Protein AF-A0A972QTR9-F1 (afdb_monomer)

Nearest PDB structures (foldseek):
  2ex2-assembly1_A  TM=8.090E-01  e=1.021E-04  Escherichia coli
  8hta-assembly1_A  TM=4.795E-01  e=4.040E+00  Homo sapiens
  2xlb-assembly1_G  TM=3.379E-01  e=1.724E+00  Bacillus pumilus
  3fvr-assembly2_I  TM=3.600E-01  e=2.981E+00  Bacillus pumilus
  3fyu-assembly2_H  TM=3.391E-01  e=2.981E+00  Bacillus pumilus

Secondary structure (DSSP, 8-state):
-HHHHHHH-SSP-HHHHHHHHHHHHHHTT---S-B-S-SSS--TT-B--HHHHHHHHHHHGGGGGGSEEETTEEEEEEEETTEEEEEEEEEEETTEEEEEEEEEES----HHHHHHH--

Mean predicted aligned error: 4.08 Å

Sequence (119 aa):
ISMGAKVYGPPGTLAKGARAVSGFAEKKLQLKDVEIVEGSGISRKNRISALHMLTILKKFEPYRHLLKKKGNMLYKTGGLRGIKTRAGYIEQNPKRLQYFVIFLYRSNQNINKLMRCIN

Structure (mmCIF, N/CA/C/O backbone):
data_AF-A0A972QTR9-F1
#
_entry.id   AF-A0A972QTR9-F1
#
loop_
_atom_site.group_PDB
_atom_site.id
_atom_site.type_symbol
_atom_site.label_atom_id
_atom_site.label_alt_id
_atom_site.label_comp_id
_atom_site.label_asym_id
_atom_site.label_entity_id
_atom_site.label_seq_id
_atom_site.pdbx_PDB_ins_code
_atom_site.Cartn_x
_atom_site.Cartn_y
_atom_site.Cartn_z
_atom_site.occupancy
_atom_site.B_iso_or_equiv
_atom_site.auth_seq_id
_atom_site.auth_comp_id
_atom_site.auth_asym_id
_atom_site.auth_atom_id
_atom_site.pdbx_PDB_model_num
ATOM 1 N N . ILE A 1 1 ? 9.741 -11.938 -7.072 1.00 84.81 1 ILE A N 1
ATOM 2 C CA . ILE A 1 1 ? 10.635 -12.876 -7.798 1.00 84.81 1 ILE A CA 1
ATOM 3 C C . ILE A 1 1 ? 9.915 -14.194 -8.082 1.00 84.81 1 ILE A C 1
ATOM 5 O O . ILE A 1 1 ? 9.670 -14.478 -9.248 1.00 84.81 1 ILE A O 1
ATOM 9 N N . SER A 1 2 ? 9.463 -14.930 -7.059 1.00 93.56 2 SER A N 1
ATOM 10 C CA . SER A 1 2 ? 8.789 -16.233 -7.222 1.00 93.56 2 SER A CA 1
ATOM 11 C C . SER A 1 2 ? 7.533 -16.181 -8.095 1.00 93.56 2 SER A C 1
ATOM 13 O O . SER A 1 2 ? 7.365 -17.008 -8.981 1.00 93.56 2 SER A O 1
ATOM 15 N N . MET A 1 3 ? 6.687 -15.157 -7.933 1.00 92.69 3 MET A N 1
ATOM 16 C CA . MET A 1 3 ? 5.512 -14.978 -8.797 1.00 92.69 3 MET A CA 1
ATOM 17 C C . MET A 1 3 ? 5.887 -14.778 -10.274 1.00 92.69 3 MET A C 1
ATOM 19 O O . MET A 1 3 ? 5.207 -15.288 -11.155 1.00 92.69 3 MET A O 1
ATOM 23 N N . GLY A 1 4 ? 6.998 -14.090 -10.548 1.00 94.31 4 GLY A N 1
ATOM 24 C CA . GLY A 1 4 ? 7.509 -13.929 -11.908 1.00 94.31 4 GLY A CA 1
ATOM 25 C C . GLY A 1 4 ? 7.975 -15.253 -12.514 1.00 94.31 4 GLY A C 1
ATOM 26 O O . GLY A 1 4 ? 7.679 -15.513 -13.673 1.00 94.31 4 GLY A O 1
ATOM 27 N N . ALA A 1 5 ? 8.640 -16.104 -11.725 1.00 96.25 5 ALA A N 1
ATOM 28 C CA . ALA A 1 5 ? 8.999 -17.458 -12.153 1.00 96.25 5 ALA A CA 1
ATOM 29 C C . ALA A 1 5 ? 7.761 -18.332 -12.395 1.00 96.25 5 ALA A C 1
ATOM 31 O O . ALA A 1 5 ? 7.707 -19.062 -13.375 1.00 96.25 5 ALA A O 1
ATOM 32 N N . LYS A 1 6 ? 6.745 -18.226 -11.529 1.00 96.38 6 LYS A N 1
ATOM 33 C CA . LYS A 1 6 ? 5.496 -18.989 -11.652 1.00 96.38 6 LYS A CA 1
ATOM 34 C C . LYS A 1 6 ? 4.707 -18.631 -12.915 1.00 96.38 6 LYS A C 1
ATOM 36 O O . LYS A 1 6 ? 4.120 -19.512 -13.523 1.00 96.38 6 LYS A O 1
ATOM 41 N N . VAL A 1 7 ? 4.671 -17.350 -13.289 1.00 95.81 7 VAL A N 1
ATOM 42 C CA . VAL A 1 7 ? 3.887 -16.869 -14.442 1.00 95.81 7 VAL A CA 1
ATOM 43 C C . VAL A 1 7 ? 4.667 -16.955 -15.761 1.00 95.81 7 VAL A C 1
ATOM 45 O O . VAL A 1 7 ? 4.066 -17.224 -16.793 1.00 95.81 7 VAL A O 1
ATOM 48 N N . TYR A 1 8 ? 5.988 -16.733 -15.746 1.00 96.44 8 TYR A N 1
ATOM 49 C CA . TYR A 1 8 ? 6.818 -16.601 -16.958 1.00 96.44 8 TYR A CA 1
ATOM 50 C C . TYR A 1 8 ? 8.012 -17.575 -17.013 1.00 96.44 8 TYR A C 1
ATOM 52 O O . TYR A 1 8 ? 8.972 -17.331 -17.746 1.00 96.44 8 TYR A O 1
ATOM 60 N N . GLY A 1 9 ? 8.002 -18.630 -16.199 1.00 96.94 9 GLY A N 1
ATOM 61 C CA . GLY A 1 9 ? 9.077 -19.620 -16.100 1.00 96.94 9 GLY A CA 1
ATOM 62 C C . GLY A 1 9 ? 10.337 -19.132 -15.358 1.00 96.94 9 GLY A C 1
ATOM 63 O O . GLY A 1 9 ? 10.567 -17.919 -15.222 1.00 96.94 9 GLY A O 1
ATOM 64 N N . PRO A 1 10 ? 11.178 -20.058 -14.860 1.00 96.00 10 PRO A N 1
ATOM 65 C CA . PRO A 1 10 ? 12.456 -19.731 -14.230 1.00 96.00 10 PRO A CA 1
ATOM 66 C C . PRO A 1 10 ? 13.491 -19.173 -15.239 1.00 96.00 10 PRO A C 1
ATOM 68 O O . PRO A 1 10 ? 13.329 -19.344 -16.444 1.00 96.00 10 PRO A O 1
ATOM 71 N N . PRO A 1 11 ? 14.543 -18.471 -14.771 1.00 94.31 11 PRO A N 1
ATOM 72 C CA . PRO A 1 11 ? 14.675 -17.932 -13.422 1.00 94.31 11 PRO A CA 1
ATOM 73 C C . PRO A 1 11 ? 13.668 -16.796 -13.184 1.00 94.31 11 PRO A C 1
ATOM 75 O O . PRO A 1 11 ? 13.242 -16.089 -14.107 1.00 94.31 11 PRO A O 1
ATOM 78 N N . GLY A 1 12 ? 13.267 -16.623 -11.924 1.00 95.25 12 GLY A N 1
ATOM 79 C CA . GLY A 1 12 ? 12.442 -15.492 -11.510 1.00 95.25 12 GLY A CA 1
ATOM 80 C C . GLY A 1 12 ? 13.266 -14.212 -11.472 1.00 95.25 12 GLY A C 1
ATOM 81 O O . GLY A 1 12 ? 14.355 -14.195 -10.912 1.00 95.25 12 GLY A O 1
ATOM 82 N N . THR A 1 13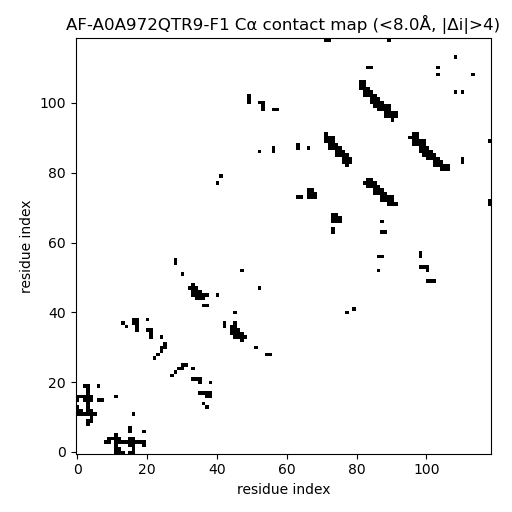 ? 12.732 -13.117 -12.009 1.00 95.06 13 THR A N 1
ATOM 83 C CA . THR A 1 13 ? 13.395 -11.804 -11.981 1.00 95.06 13 THR A CA 1
ATOM 84 C C . THR A 1 13 ? 12.476 -10.742 -11.387 1.00 95.06 13 THR A C 1
ATOM 86 O O . THR A 1 13 ? 11.258 -10.943 -11.278 1.00 95.06 13 THR A O 1
ATOM 89 N N . LEU A 1 14 ? 13.041 -9.597 -10.985 1.00 92.88 14 LEU A N 1
ATOM 90 C CA . LEU A 1 14 ? 12.243 -8.451 -10.541 1.00 92.88 14 LEU A CA 1
ATOM 91 C C . LEU A 1 14 ? 11.311 -7.972 -11.661 1.00 92.88 14 LEU A C 1
ATOM 93 O O . LEU A 1 14 ? 10.120 -7.811 -11.418 1.00 92.88 14 LEU A O 1
ATOM 97 N N . ALA A 1 15 ? 11.822 -7.868 -12.892 1.00 94.00 15 ALA A N 1
ATOM 98 C CA . ALA A 1 15 ? 11.046 -7.484 -14.071 1.00 94.00 15 ALA A CA 1
ATOM 99 C C . ALA A 1 15 ? 9.870 -8.440 -14.345 1.00 94.00 15 ALA A C 1
ATOM 101 O O . ALA A 1 15 ? 8.742 -7.987 -14.528 1.00 94.00 15 ALA A O 1
ATOM 102 N N . LYS A 1 16 ? 10.091 -9.766 -14.291 1.00 95.62 16 LYS A N 1
ATOM 103 C CA . LYS A 1 16 ? 9.007 -10.763 -14.407 1.00 95.62 16 LYS A CA 1
ATOM 104 C C . LYS A 1 16 ? 7.981 -10.608 -13.279 1.00 95.62 16 LYS A C 1
ATOM 106 O O . LYS A 1 16 ? 6.784 -10.738 -13.511 1.00 95.62 16 LYS A O 1
ATOM 111 N N . GLY A 1 17 ? 8.439 -10.312 -12.060 1.00 95.12 17 GLY A N 1
ATOM 112 C CA . GLY A 1 17 ? 7.571 -10.044 -10.913 1.00 95.12 17 GLY A CA 1
ATOM 113 C C . GLY A 1 17 ? 6.702 -8.801 -11.104 1.00 95.12 17 GLY A C 1
ATOM 114 O O . GLY A 1 17 ? 5.485 -8.896 -10.980 1.00 95.12 17 GLY A O 1
ATOM 115 N N . ALA A 1 18 ? 7.309 -7.665 -11.451 1.00 94.56 18 ALA A N 1
ATOM 116 C CA . ALA A 1 18 ? 6.615 -6.406 -11.717 1.00 94.56 18 ALA A CA 1
ATOM 117 C C . ALA A 1 18 ? 5.603 -6.549 -12.862 1.00 94.56 18 ALA A C 1
ATOM 119 O O . ALA A 1 18 ? 4.453 -6.130 -12.728 1.00 94.56 18 ALA A O 1
ATOM 120 N N . ARG A 1 19 ? 5.984 -7.241 -13.946 1.00 94.62 19 ARG A N 1
ATOM 121 C CA . ARG A 1 19 ? 5.089 -7.557 -15.067 1.00 94.62 19 ARG A CA 1
ATOM 122 C C . ARG A 1 19 ? 3.911 -8.431 -14.636 1.00 94.62 19 ARG A C 1
ATOM 124 O O . ARG A 1 19 ? 2.790 -8.192 -15.068 1.00 94.62 19 ARG A O 1
ATOM 131 N N . ALA A 1 20 ? 4.140 -9.433 -13.785 1.00 95.44 20 ALA A N 1
ATOM 132 C CA . ALA A 1 20 ? 3.068 -10.283 -13.267 1.00 95.44 20 ALA A CA 1
ATOM 133 C C . ALA A 1 20 ? 2.073 -9.486 -12.404 1.00 95.44 20 ALA A C 1
ATOM 135 O O . ALA A 1 20 ? 0.867 -9.627 -12.598 1.00 95.44 20 ALA A O 1
ATOM 136 N N . VAL A 1 21 ? 2.556 -8.619 -11.500 1.00 94.19 21 VAL A N 1
ATOM 137 C CA . VAL A 1 21 ? 1.669 -7.768 -10.682 1.00 94.19 21 VAL A CA 1
ATOM 138 C C . VAL A 1 21 ? 0.906 -6.778 -11.560 1.00 94.19 21 VAL A C 1
ATOM 140 O O . VAL A 1 21 ? -0.305 -6.653 -11.414 1.00 94.19 21 VAL A O 1
ATOM 143 N N . SER A 1 22 ? 1.591 -6.102 -12.485 1.00 92.94 22 SER A N 1
ATOM 144 C CA . SER A 1 22 ? 0.979 -5.088 -13.354 1.00 92.94 22 SER A CA 1
ATOM 145 C C . SER A 1 22 ? -0.095 -5.702 -14.251 1.00 92.94 22 SER A C 1
ATOM 147 O O . SER A 1 22 ? -1.215 -5.205 -14.296 1.00 92.94 22 SER A O 1
ATOM 149 N N . GLY A 1 23 ? 0.189 -6.859 -14.861 1.00 93.75 23 GLY A N 1
ATOM 150 C CA . GLY A 1 23 ? -0.801 -7.587 -15.656 1.00 93.75 23 GLY A CA 1
ATOM 151 C C . GLY A 1 23 ? -1.996 -8.072 -14.830 1.00 93.75 23 GLY A C 1
ATOM 152 O O . GLY A 1 23 ? -3.116 -8.093 -15.332 1.00 93.75 23 GLY A O 1
ATOM 153 N N . PHE A 1 24 ? -1.799 -8.431 -13.558 1.00 94.31 24 PHE A N 1
ATOM 154 C CA . PHE A 1 24 ? -2.909 -8.743 -12.655 1.00 94.31 24 PHE A CA 1
ATOM 155 C C . PHE A 1 24 ? -3.738 -7.494 -12.315 1.00 94.31 24 PHE A C 1
ATOM 157 O O . PHE A 1 24 ? -4.967 -7.542 -12.373 1.00 94.31 24 PHE A O 1
ATOM 164 N N . ALA A 1 25 ? -3.085 -6.374 -11.997 1.00 94.31 25 ALA A N 1
ATOM 165 C CA . ALA A 1 25 ? -3.748 -5.108 -11.693 1.00 94.31 25 ALA A CA 1
ATOM 166 C C . ALA A 1 25 ? -4.610 -4.620 -12.868 1.00 94.31 25 ALA A C 1
ATOM 168 O O . ALA A 1 25 ? -5.768 -4.259 -12.674 1.00 94.31 25 ALA A O 1
ATOM 169 N N . GLU A 1 26 ? -4.087 -4.702 -14.087 1.00 93.88 26 GLU A N 1
ATOM 170 C CA . GLU A 1 26 ? -4.804 -4.325 -15.302 1.00 93.88 26 GLU A CA 1
ATOM 171 C C . GLU A 1 26 ? -5.929 -5.322 -15.627 1.00 93.88 26 GLU A C 1
ATOM 173 O O . GLU A 1 26 ? -7.096 -4.952 -15.711 1.00 93.88 26 GLU A O 1
ATOM 178 N N . LYS A 1 27 ? -5.618 -6.618 -15.753 1.00 93.56 27 LYS A N 1
ATOM 179 C CA . LYS A 1 27 ? -6.568 -7.601 -16.306 1.00 93.56 27 LYS A CA 1
ATOM 180 C C . LYS A 1 27 ? -7.599 -8.108 -15.302 1.00 93.56 27 LYS A C 1
ATOM 182 O O . LYS A 1 27 ? -8.688 -8.513 -15.698 1.00 93.56 27 LYS A O 1
ATOM 187 N N . LYS A 1 28 ? -7.250 -8.176 -14.013 1.00 93.88 28 LYS A N 1
ATOM 188 C CA . LYS A 1 28 ? -8.119 -8.750 -12.967 1.00 93.88 28 LYS A CA 1
ATOM 189 C C . LYS A 1 28 ? -8.745 -7.693 -12.075 1.00 93.88 28 LYS A C 1
ATOM 191 O O . LYS A 1 28 ? -9.879 -7.877 -11.640 1.00 93.88 28 LYS A O 1
ATOM 196 N N . LEU A 1 29 ? -8.023 -6.609 -11.804 1.00 93.44 29 LEU A N 1
ATOM 197 C CA . LEU A 1 29 ? -8.525 -5.514 -10.975 1.00 93.44 29 LEU A CA 1
ATOM 198 C C . LEU A 1 29 ? -9.015 -4.314 -11.796 1.00 93.44 29 LEU A C 1
ATOM 200 O O . LEU A 1 29 ? -9.630 -3.426 -11.212 1.00 93.44 29 LEU A O 1
ATOM 204 N N . GLN A 1 30 ? -8.785 -4.306 -13.117 1.00 95.06 30 GLN A N 1
ATOM 205 C CA . GLN A 1 30 ? -9.186 -3.227 -14.030 1.00 95.06 30 GLN A CA 1
ATOM 206 C C . GLN A 1 30 ? -8.664 -1.854 -13.583 1.00 95.06 30 GLN A C 1
ATOM 208 O O . GLN A 1 30 ? -9.314 -0.828 -13.778 1.00 95.06 30 GLN A O 1
ATOM 213 N N . LEU A 1 31 ? -7.484 -1.834 -12.953 1.00 94.69 31 LEU A N 1
ATOM 214 C CA . LEU A 1 31 ? -6.835 -0.599 -12.530 1.00 94.69 31 LEU A CA 1
ATOM 215 C C . LEU A 1 31 ? -6.107 0.010 -13.726 1.00 94.69 31 LEU A C 1
ATOM 217 O O . LEU A 1 31 ? -5.258 -0.644 -14.332 1.00 94.69 31 LEU A O 1
ATOM 221 N N . LYS A 1 32 ? -6.429 1.264 -14.038 1.00 91.31 32 LYS A N 1
ATOM 222 C CA . LYS A 1 32 ? -5.755 2.060 -15.069 1.00 91.31 32 LYS A CA 1
ATOM 223 C C . LYS A 1 32 ? -4.676 2.930 -14.426 1.00 91.31 32 LYS A C 1
ATOM 225 O O . LYS A 1 32 ? -4.750 3.204 -13.233 1.00 91.31 32 LYS A O 1
ATOM 230 N N . ASP A 1 33 ? -3.669 3.333 -15.195 1.00 91.31 33 ASP A N 1
ATOM 231 C CA . ASP A 1 33 ? -2.650 4.311 -14.770 1.00 91.31 33 ASP A CA 1
ATOM 232 C C . ASP A 1 33 ? -1.939 3.960 -13.443 1.00 91.31 33 ASP A C 1
ATOM 234 O O . ASP A 1 33 ? -1.618 4.822 -12.619 1.00 91.31 33 ASP A O 1
ATOM 238 N N . VAL A 1 34 ? -1.711 2.663 -13.212 1.00 93.00 34 VAL A N 1
ATOM 239 C CA . VAL A 1 34 ? -0.947 2.140 -12.073 1.00 93.00 34 VAL A CA 1
ATOM 240 C C . VAL A 1 34 ? 0.483 1.840 -12.511 1.00 93.00 34 VAL A C 1
ATOM 242 O O . VAL A 1 34 ? 0.704 1.125 -13.483 1.00 93.00 34 VAL A O 1
ATOM 245 N N . GLU A 1 35 ? 1.459 2.322 -11.743 1.00 94.56 35 GLU A N 1
ATOM 246 C CA . GLU A 1 35 ? 2.873 1.989 -11.932 1.00 94.56 35 GLU A CA 1
ATOM 247 C C . GLU A 1 35 ? 3.333 1.113 -10.762 1.00 94.56 35 GLU A C 1
ATOM 249 O O . GLU A 1 35 ? 3.328 1.552 -9.610 1.00 94.56 35 GLU A O 1
ATOM 254 N N . ILE A 1 36 ? 3.713 -0.139 -11.033 1.00 92.75 36 ILE A N 1
ATOM 255 C CA . ILE A 1 36 ? 4.262 -1.060 -10.029 1.00 92.75 36 ILE A CA 1
ATOM 256 C C . ILE A 1 36 ? 5.600 -1.571 -10.537 1.00 92.75 36 ILE A C 1
ATOM 258 O O . ILE A 1 36 ? 5.661 -2.425 -11.421 1.00 92.75 36 ILE A O 1
ATOM 262 N N . VAL A 1 37 ? 6.682 -1.073 -9.947 1.00 93.12 37 VAL A N 1
ATOM 263 C CA . VAL A 1 37 ? 8.037 -1.501 -10.314 1.00 93.12 37 VAL A CA 1
ATOM 264 C C . VAL A 1 37 ? 8.565 -2.598 -9.393 1.00 93.12 37 VAL A C 1
ATOM 266 O O . VAL A 1 37 ? 9.461 -3.345 -9.777 1.00 93.12 37 VAL A O 1
ATOM 269 N N . GLU A 1 38 ? 8.002 -2.728 -8.187 1.00 91.88 38 GLU A N 1
ATOM 270 C CA . GLU A 1 38 ? 8.333 -3.778 -7.222 1.00 91.88 38 GLU A CA 1
ATOM 271 C C . 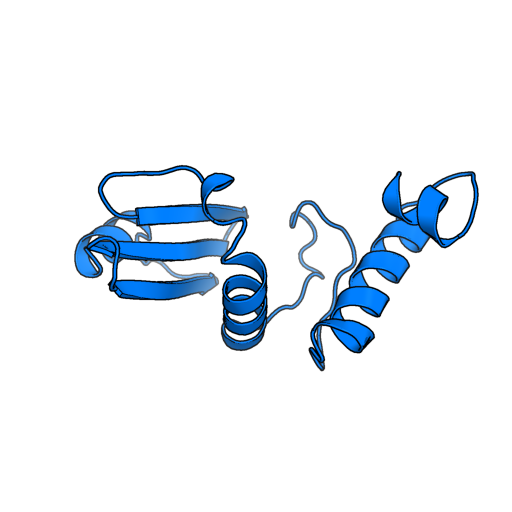GLU A 1 38 ? 7.229 -3.944 -6.152 1.00 91.88 38 GLU A C 1
ATOM 273 O O . GLU A 1 38 ? 6.343 -3.102 -6.033 1.00 91.88 38 GLU A O 1
ATOM 278 N N . GLY A 1 39 ? 7.246 -5.053 -5.400 1.00 86.50 39 GLY A N 1
ATOM 279 C CA . GLY A 1 39 ? 6.133 -5.457 -4.521 1.00 86.50 39 GLY A CA 1
ATOM 280 C C . GLY A 1 39 ? 6.233 -5.075 -3.035 1.00 86.50 39 GLY A C 1
ATOM 281 O O . GLY A 1 39 ? 5.253 -5.220 -2.312 1.00 86.50 39 GLY A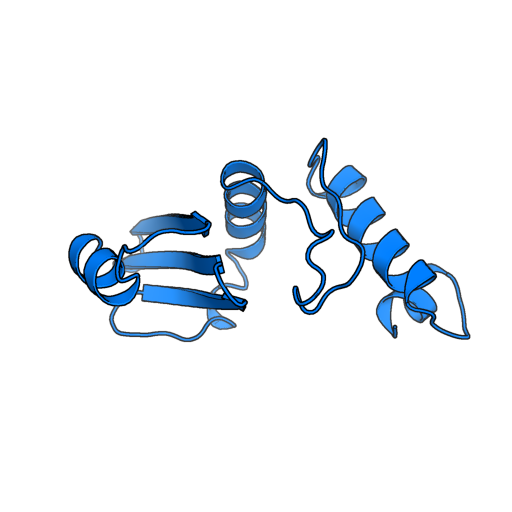 O 1
ATOM 282 N N . SER A 1 40 ? 7.388 -4.619 -2.556 1.00 88.25 40 SER A N 1
ATOM 283 C CA . SER A 1 40 ? 7.605 -4.174 -1.169 1.00 88.25 40 SER A CA 1
ATOM 284 C C . SER A 1 40 ? 7.087 -2.758 -0.900 1.00 88.25 40 SER A C 1
ATOM 286 O O . SER A 1 40 ? 6.767 -2.427 0.243 1.00 88.25 40 SER A O 1
ATOM 288 N N . GLY A 1 41 ? 6.980 -1.926 -1.939 1.00 89.31 41 GLY A N 1
ATOM 289 C CA . GLY A 1 41 ? 6.560 -0.532 -1.823 1.00 89.31 41 GLY A CA 1
ATOM 290 C C . GLY A 1 41 ? 7.692 0.441 -1.468 1.00 89.31 41 GLY A C 1
ATOM 291 O O . GLY A 1 41 ? 7.400 1.580 -1.117 1.00 89.31 41 GLY A O 1
ATOM 292 N N . ILE A 1 42 ? 8.959 0.020 -1.541 1.00 90.06 42 ILE A N 1
ATOM 293 C CA . ILE A 1 42 ? 10.145 0.860 -1.300 1.00 90.06 42 ILE A CA 1
ATOM 294 C C . ILE A 1 42 ? 10.400 1.820 -2.464 1.00 90.06 42 ILE A C 1
ATOM 296 O O . ILE A 1 42 ? 10.846 2.954 -2.257 1.00 90.06 42 ILE A O 1
ATOM 300 N N . SER A 1 43 ? 10.124 1.389 -3.696 1.00 91.38 43 SER A N 1
ATOM 301 C CA . SER A 1 43 ? 10.387 2.223 -4.860 1.00 91.38 43 SER A CA 1
ATOM 302 C C . SER A 1 43 ? 9.463 3.436 -4.896 1.00 91.38 43 SER A C 1
ATOM 304 O O . SER A 1 43 ? 8.238 3.316 -4.926 1.00 91.38 43 SER A O 1
ATOM 306 N N . ARG A 1 44 ? 10.066 4.624 -5.014 1.00 90.94 44 ARG A N 1
ATOM 307 C CA . 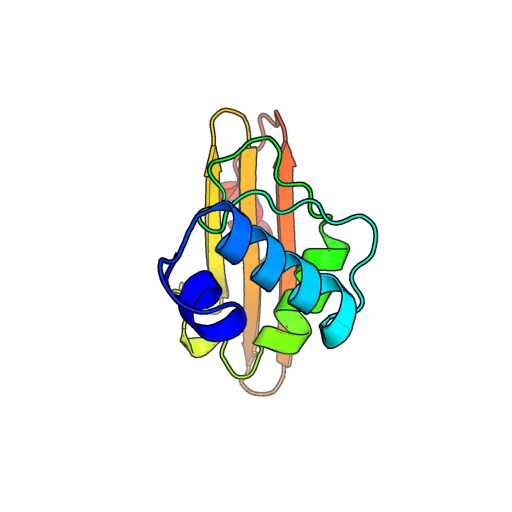ARG A 1 44 ? 9.346 5.891 -5.228 1.00 90.94 44 ARG A CA 1
ATOM 308 C C . ARG A 1 44 ? 8.707 6.003 -6.615 1.00 90.94 4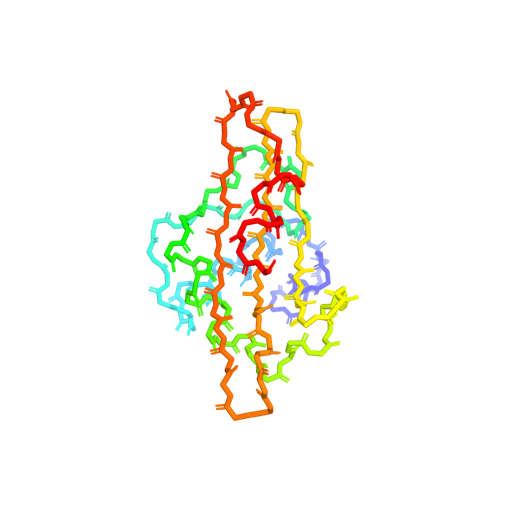4 ARG A C 1
ATOM 310 O O . ARG A 1 44 ? 7.972 6.954 -6.849 1.00 90.94 44 ARG A O 1
ATOM 317 N N . LYS A 1 45 ? 8.998 5.059 -7.516 1.00 93.88 45 LYS A N 1
ATOM 318 C CA . LYS A 1 45 ? 8.348 4.953 -8.827 1.00 93.88 45 LYS A CA 1
ATOM 319 C C . LYS A 1 45 ? 7.009 4.217 -8.760 1.00 93.88 45 LYS A C 1
ATOM 321 O O . LYS A 1 45 ? 6.261 4.257 -9.720 1.00 93.88 45 LYS A O 1
ATOM 326 N N . ASN A 1 46 ? 6.671 3.566 -7.642 1.00 92.81 46 A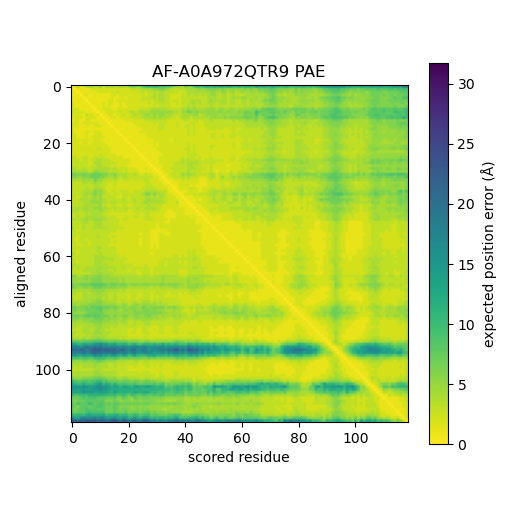SN A N 1
ATOM 327 C CA . ASN A 1 46 ? 5.337 2.990 -7.508 1.00 92.81 46 ASN A CA 1
ATOM 328 C C . ASN A 1 46 ? 4.289 4.116 -7.458 1.00 92.81 46 ASN A C 1
ATOM 330 O O . ASN A 1 46 ? 4.370 5.000 -6.601 1.00 92.81 46 ASN A O 1
ATOM 334 N N . ARG A 1 47 ? 3.291 4.066 -8.343 1.00 93.94 47 ARG A N 1
ATOM 335 C CA . ARG A 1 47 ? 2.176 5.018 -8.405 1.00 93.94 47 ARG A CA 1
ATOM 336 C C . ARG A 1 47 ? 0.857 4.276 -8.297 1.00 93.94 47 ARG A C 1
ATOM 338 O O . ARG A 1 47 ? 0.514 3.446 -9.134 1.00 93.94 47 ARG A O 1
ATOM 345 N N . ILE A 1 48 ? 0.106 4.605 -7.254 1.00 94.38 48 ILE A N 1
ATOM 346 C CA . ILE A 1 48 ? -1.229 4.075 -7.017 1.00 94.38 48 ILE A CA 1
ATOM 347 C C . ILE A 1 48 ? -2.083 5.149 -6.342 1.00 94.38 48 ILE A C 1
ATOM 349 O O . ILE A 1 48 ? -1.634 5.804 -5.401 1.00 94.38 48 ILE A O 1
ATOM 353 N N . SER A 1 49 ? -3.306 5.355 -6.830 1.00 95.12 49 SER A N 1
ATOM 354 C CA . SER A 1 49 ? -4.245 6.303 -6.231 1.00 95.12 49 SER A CA 1
ATOM 355 C C . SER A 1 49 ? -4.948 5.689 -5.015 1.00 95.12 49 SER A C 1
ATOM 357 O O . SER A 1 49 ? -4.986 4.465 -4.840 1.00 95.12 49 SER A O 1
ATOM 359 N N . ALA A 1 50 ? -5.552 6.532 -4.174 1.00 95.81 50 ALA A N 1
ATOM 360 C CA . ALA A 1 50 ? -6.369 6.044 -3.065 1.00 95.81 50 ALA A CA 1
ATOM 361 C C . ALA A 1 50 ? -7.584 5.232 -3.559 1.00 95.81 50 ALA A C 1
ATOM 363 O O . ALA A 1 50 ? -7.942 4.230 -2.943 1.00 95.81 50 ALA A O 1
ATOM 364 N N . LEU A 1 51 ? -8.163 5.607 -4.707 1.00 96.56 51 LEU A N 1
ATOM 365 C CA . LEU A 1 51 ? -9.266 4.878 -5.339 1.00 96.56 51 LEU A CA 1
ATOM 366 C C . LEU A 1 51 ? -8.828 3.504 -5.860 1.00 96.56 51 LEU A C 1
ATOM 368 O O . LEU A 1 51 ? -9.539 2.523 -5.657 1.00 96.56 51 LEU A O 1
ATOM 372 N N . HIS A 1 52 ? -7.632 3.392 -6.447 1.00 97.12 52 HIS A N 1
ATOM 373 C CA . HIS A 1 52 ? -7.074 2.091 -6.836 1.00 97.12 52 HIS A CA 1
ATOM 374 C C . HIS A 1 52 ? -6.895 1.183 -5.617 1.00 97.12 52 HIS A C 1
ATOM 376 O O . HIS A 1 52 ? -7.282 0.016 -5.646 1.00 97.12 52 HIS A O 1
ATOM 382 N N . MET A 1 53 ? -6.361 1.725 -4.519 1.00 97.44 53 MET A N 1
ATOM 383 C CA . MET A 1 53 ? -6.214 0.974 -3.273 1.00 97.44 53 MET A CA 1
ATOM 384 C C . MET A 1 53 ? -7.569 0.576 -2.674 1.00 97.44 53 MET A C 1
ATOM 386 O O . MET A 1 53 ? -7.700 -0.529 -2.160 1.00 97.44 53 MET A O 1
ATOM 390 N N . LEU A 1 54 ? -8.599 1.419 -2.781 1.00 97.56 54 LEU A N 1
ATOM 391 C CA . LEU A 1 54 ? -9.955 1.063 -2.364 1.00 97.56 54 LEU A CA 1
ATOM 392 C C . LEU A 1 54 ? -10.498 -0.128 -3.168 1.00 97.56 54 LEU A C 1
ATOM 394 O O . LEU A 1 54 ? -11.059 -1.053 -2.584 1.00 97.56 54 LEU A O 1
ATOM 398 N N . THR A 1 55 ? -10.294 -0.150 -4.488 1.00 97.44 55 THR A N 1
ATOM 399 C CA . THR A 1 55 ? -10.653 -1.301 -5.334 1.00 97.44 55 THR A CA 1
ATOM 400 C C . THR A 1 55 ? -9.903 -2.564 -4.915 1.00 97.44 55 THR A C 1
ATOM 402 O O . THR A 1 55 ? -10.507 -3.634 -4.818 1.00 97.44 55 THR A O 1
ATOM 405 N N . ILE A 1 56 ? -8.608 -2.442 -4.601 1.00 96.81 56 ILE A N 1
ATOM 406 C CA . ILE A 1 56 ? -7.811 -3.552 -4.061 1.00 96.81 56 ILE A CA 1
ATOM 407 C C . ILE A 1 56 ? -8.411 -4.051 -2.746 1.00 96.81 56 ILE A C 1
ATOM 409 O O . ILE A 1 56 ? -8.620 -5.251 -2.613 1.00 96.81 56 ILE A O 1
ATOM 413 N N . LEU A 1 57 ? -8.737 -3.164 -1.800 1.00 97.44 57 LEU A N 1
ATOM 414 C CA . LEU A 1 57 ? -9.341 -3.544 -0.519 1.00 97.44 57 LEU A CA 1
ATOM 415 C C . LEU A 1 57 ? -10.681 -4.263 -0.711 1.00 97.44 57 LEU A C 1
ATOM 417 O O . LEU A 1 57 ? -10.891 -5.317 -0.126 1.00 97.44 57 LEU A O 1
ATOM 421 N N . LYS A 1 58 ? -11.558 -3.779 -1.596 1.00 96.31 58 LYS A N 1
ATOM 422 C CA . LYS A 1 58 ? -12.825 -4.470 -1.904 1.00 96.31 58 LYS A CA 1
ATOM 423 C C . LYS A 1 58 ? -12.606 -5.908 -2.384 1.00 96.31 58 LYS A C 1
ATOM 425 O O . LYS A 1 58 ? -13.332 -6.809 -1.987 1.00 96.31 58 LYS A O 1
ATOM 430 N N . LYS A 1 59 ? -11.588 -6.152 -3.216 1.00 96.69 59 LYS A N 1
ATOM 431 C CA . LYS A 1 59 ? -11.239 -7.512 -3.673 1.00 96.69 59 LYS A CA 1
ATOM 432 C C . LYS A 1 59 ? -10.480 -8.323 -2.621 1.00 96.69 59 LYS A C 1
ATOM 434 O O . LYS A 1 59 ? -10.562 -9.547 -2.618 1.00 96.69 59 LYS A O 1
ATOM 439 N N . PHE A 1 60 ? -9.748 -7.651 -1.739 1.00 96.69 60 PHE A N 1
ATOM 440 C CA . PHE A 1 60 ? -8.967 -8.260 -0.668 1.00 96.69 60 PHE A CA 1
ATOM 441 C C . PHE A 1 60 ? -9.808 -8.595 0.575 1.00 96.69 60 PHE A C 1
ATOM 443 O O . PHE A 1 60 ? -9.329 -9.298 1.458 1.00 96.69 60 PHE A O 1
ATOM 450 N N . GLU A 1 61 ? -11.052 -8.128 0.663 1.00 95.44 61 GLU A N 1
ATOM 451 C CA . GLU A 1 61 ? -11.914 -8.278 1.839 1.00 95.44 61 GLU A CA 1
ATOM 452 C C . GLU A 1 61 ? -12.021 -9.709 2.409 1.00 95.44 61 GLU A C 1
ATOM 454 O O . GLU A 1 61 ? -11.923 -9.844 3.636 1.00 95.44 61 GLU A O 1
ATOM 459 N N . PRO A 1 62 ? -12.153 -10.790 1.609 1.00 95.25 62 PRO A N 1
ATOM 460 C CA . PRO A 1 62 ? -12.167 -12.157 2.148 1.00 95.25 62 PRO A CA 1
ATOM 461 C C . PRO A 1 62 ? -10.882 -12.514 2.914 1.00 95.25 62 PRO A C 1
ATOM 463 O O . PRO A 1 62 ? -10.894 -13.304 3.857 1.00 95.25 62 PRO A O 1
ATOM 466 N N . TYR A 1 63 ? -9.775 -11.868 2.556 1.00 96.56 63 TYR A N 1
ATOM 467 C CA . TYR A 1 63 ? -8.447 -12.061 3.129 1.00 96.56 63 TYR A CA 1
ATOM 468 C C . TYR A 1 63 ? -8.096 -11.016 4.198 1.00 96.56 63 TYR A C 1
ATOM 470 O O . TYR A 1 63 ? -6.958 -10.965 4.660 1.00 96.56 63 TYR A O 1
ATOM 478 N N . ARG A 1 64 ? -9.047 -10.171 4.624 1.00 95.56 64 ARG A N 1
ATOM 479 C CA . ARG A 1 64 ? -8.803 -9.086 5.598 1.00 95.56 64 ARG A CA 1
ATOM 480 C C . ARG A 1 64 ? -8.182 -9.559 6.914 1.00 95.56 64 ARG A C 1
ATOM 482 O O . ARG A 1 64 ? -7.438 -8.802 7.528 1.00 95.56 64 ARG A O 1
ATOM 489 N N . HIS A 1 65 ? -8.438 -10.808 7.304 1.00 94.12 65 HIS A N 1
ATOM 490 C CA . HIS A 1 65 ? -7.873 -11.454 8.490 1.00 94.12 65 HIS A CA 1
ATOM 491 C C . HIS A 1 65 ? -6.336 -11.564 8.450 1.00 94.12 65 HIS A C 1
ATOM 493 O O . HIS A 1 65 ? -5.711 -11.733 9.491 1.00 94.12 65 HIS A O 1
ATOM 499 N N . LEU A 1 66 ? -5.714 -11.419 7.272 1.00 96.69 66 LEU A N 1
ATOM 500 C CA . LEU A 1 66 ? -4.257 -11.360 7.114 1.00 96.69 66 LEU A CA 1
ATOM 501 C C . LEU 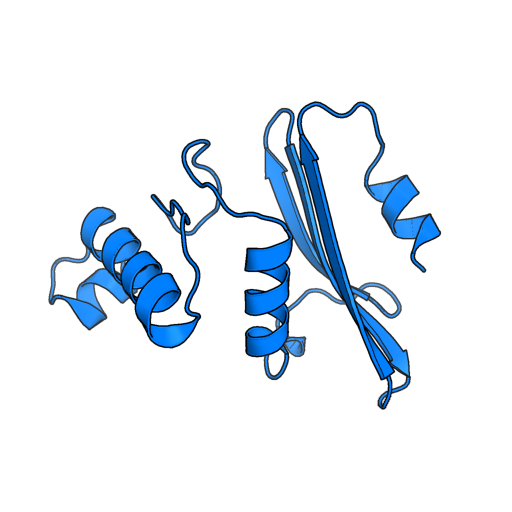A 1 66 ? -3.654 -10.012 7.551 1.00 96.69 66 LEU A C 1
ATOM 503 O O . LEU A 1 66 ? -2.433 -9.881 7.658 1.00 96.69 66 LEU A O 1
ATOM 507 N N . LEU A 1 67 ? -4.474 -8.980 7.764 1.00 96.56 67 LEU A N 1
ATOM 508 C CA . LEU A 1 67 ? -4.010 -7.681 8.247 1.00 96.56 67 LEU A CA 1
ATOM 509 C C . LEU A 1 67 ? -3.892 -7.674 9.769 1.00 96.56 67 LEU A C 1
ATOM 511 O O . LEU A 1 67 ? -4.653 -8.317 10.486 1.00 96.56 67 LEU A O 1
ATOM 515 N N . LYS A 1 68 ? -2.963 -6.860 10.279 1.00 94.38 68 LYS A N 1
ATOM 516 C CA . LYS A 1 68 ? -2.840 -6.640 11.722 1.00 94.38 68 LYS A CA 1
ATOM 517 C C . LYS A 1 68 ? -4.102 -5.954 12.246 1.00 94.38 68 LYS A C 1
ATOM 519 O O . LYS A 1 68 ? -4.490 -4.909 11.718 1.00 94.38 68 LYS A O 1
ATOM 524 N N . LYS A 1 69 ? -4.687 -6.514 13.307 1.00 93.88 69 LYS A N 1
ATOM 525 C CA . LYS A 1 69 ? -5.831 -5.943 14.024 1.00 93.88 69 LYS A CA 1
ATOM 526 C C . LYS A 1 69 ? -5.363 -5.042 15.171 1.00 93.88 69 LYS A C 1
ATOM 528 O O . LYS A 1 69 ? -4.460 -5.404 15.921 1.00 93.88 69 LYS A O 1
ATOM 533 N N . LYS A 1 70 ? -5.970 -3.863 15.306 1.00 92.75 70 LYS A N 1
ATOM 534 C CA . LYS A 1 70 ? -5.793 -2.936 16.432 1.00 92.75 70 LYS A CA 1
ATOM 535 C C . LYS A 1 70 ? -7.155 -2.356 16.807 1.00 92.75 70 LYS A C 1
ATOM 537 O O . LYS A 1 70 ? -7.688 -1.532 16.069 1.00 92.75 70 LYS A O 1
ATOM 542 N N . GLY A 1 71 ? -7.700 -2.785 17.945 1.00 91.31 71 GLY A N 1
ATOM 543 C CA . GLY A 1 71 ? -9.092 -2.499 18.295 1.00 91.31 71 GLY A CA 1
ATOM 544 C C . GLY A 1 71 ? -10.034 -3.112 17.257 1.00 91.31 71 GLY A C 1
ATOM 545 O O . GLY A 1 71 ? -9.908 -4.287 16.914 1.00 91.31 71 GLY A O 1
ATOM 546 N N . ASN A 1 72 ? -10.926 -2.296 16.709 1.00 92.19 72 ASN A N 1
ATOM 547 C CA . ASN A 1 72 ? -11.825 -2.658 15.614 1.00 92.19 72 ASN A CA 1
ATOM 548 C C . ASN A 1 72 ? -11.217 -2.460 14.209 1.00 92.19 72 ASN A C 1
ATOM 550 O O . ASN A 1 72 ? -11.898 -2.694 13.217 1.00 92.19 72 ASN A O 1
ATOM 554 N N . MET A 1 73 ? -9.963 -2.020 14.079 1.00 94.38 73 MET A N 1
ATOM 555 C CA . MET A 1 73 ? -9.365 -1.735 12.772 1.00 94.38 73 MET A CA 1
ATOM 556 C C . MET A 1 73 ? -8.426 -2.845 12.305 1.00 94.38 73 MET A C 1
ATOM 558 O O . MET A 1 73 ? -7.594 -3.317 13.078 1.00 94.38 73 MET A O 1
ATOM 562 N N . LEU A 1 74 ? -8.478 -3.185 11.016 1.00 96.12 74 LEU A N 1
ATOM 563 C CA . LEU A 1 74 ? -7.545 -4.095 10.344 1.00 96.12 74 LEU A CA 1
ATOM 564 C C . LEU A 1 74 ? -6.867 -3.359 9.201 1.00 96.12 74 LEU A C 1
ATOM 566 O O . LEU A 1 74 ? -7.538 -2.979 8.248 1.00 96.12 74 LEU A O 1
ATOM 570 N N . TYR A 1 75 ? -5.556 -3.136 9.260 1.00 97.06 75 TYR A N 1
ATOM 571 C CA . TYR A 1 75 ? -4.900 -2.328 8.229 1.00 97.06 75 TYR A CA 1
ATOM 572 C C . TYR A 1 75 ? -3.432 -2.647 8.012 1.00 97.06 75 TYR A C 1
ATOM 574 O O . TYR A 1 75 ? -2.712 -3.131 8.889 1.00 97.06 75 TYR A O 1
ATOM 582 N N . LYS A 1 76 ? -2.963 -2.290 6.818 1.00 96.81 76 LYS A N 1
ATOM 583 C CA . LYS A 1 76 ? -1.545 -2.278 6.486 1.00 96.81 76 LYS A CA 1
ATOM 584 C C . LYS A 1 76 ? -0.961 -0.887 6.704 1.00 96.81 76 LYS A C 1
ATOM 586 O O . LYS A 1 76 ? -1.566 0.134 6.380 1.00 96.81 76 LYS A O 1
ATOM 591 N N . THR A 1 77 ? 0.254 -0.854 7.239 1.00 95.31 77 THR A N 1
ATOM 592 C CA . THR A 1 77 ? 1.082 0.351 7.320 1.00 95.31 77 THR A CA 1
ATOM 593 C C . THR A 1 77 ? 2.010 0.456 6.112 1.00 95.31 77 THR A C 1
ATOM 595 O O . THR A 1 77 ? 2.527 -0.554 5.632 1.00 95.31 77 THR A O 1
ATOM 598 N N . GLY A 1 78 ? 2.280 1.674 5.657 1.00 92.56 78 GLY A N 1
ATOM 599 C CA . GLY A 1 78 ? 3.400 1.974 4.768 1.00 92.56 78 GLY A CA 1
ATOM 600 C C . GLY A 1 78 ? 4.078 3.268 5.201 1.00 92.56 78 GLY A C 1
ATOM 601 O O . GLY A 1 78 ? 3.432 4.184 5.720 1.00 92.56 78 GLY A O 1
ATOM 602 N N . GLY A 1 79 ? 5.397 3.315 5.058 1.00 90.69 79 GLY A N 1
ATOM 603 C CA . GLY A 1 79 ? 6.203 4.449 5.480 1.00 90.69 79 GLY A CA 1
ATOM 604 C C . GLY A 1 79 ? 7.471 4.546 4.650 1.00 90.69 79 GLY A C 1
ATOM 605 O O . GLY A 1 79 ? 8.233 3.591 4.579 1.00 90.69 79 GLY A O 1
ATOM 606 N N . LEU A 1 80 ? 7.688 5.714 4.054 1.00 89.25 80 LEU A N 1
ATOM 607 C CA . LEU A 1 80 ? 8.954 6.133 3.458 1.00 89.25 80 LEU A CA 1
ATOM 608 C C . LEU A 1 80 ? 9.246 7.556 3.933 1.00 89.25 80 LEU A C 1
ATOM 610 O O . LEU A 1 80 ? 8.354 8.256 4.415 1.00 89.25 80 LEU A O 1
ATOM 614 N N . ARG A 1 81 ? 10.482 8.041 3.779 1.00 88.69 81 ARG A N 1
ATOM 615 C CA . ARG A 1 81 ? 10.784 9.450 4.081 1.00 88.69 81 ARG A CA 1
ATOM 616 C C . ARG A 1 81 ? 9.848 10.362 3.274 1.00 88.69 81 ARG A C 1
ATOM 618 O O . ARG A 1 81 ? 9.883 10.334 2.039 1.00 88.69 81 ARG A O 1
ATOM 625 N N . GLY A 1 82 ? 9.028 11.132 3.995 1.00 88.75 82 GLY A N 1
ATOM 626 C CA . GLY A 1 82 ? 8.009 12.033 3.450 1.00 88.75 82 GLY A CA 1
ATOM 627 C C . GLY A 1 82 ? 6.696 11.367 3.021 1.00 88.75 82 GLY A C 1
ATOM 628 O O . GLY A 1 82 ? 5.864 12.051 2.441 1.00 88.75 82 GLY A O 1
ATOM 629 N N . ILE A 1 83 ? 6.490 10.069 3.266 1.00 91.31 83 ILE A N 1
ATOM 630 C CA . ILE A 1 83 ? 5.275 9.342 2.871 1.00 91.31 83 ILE A CA 1
ATOM 631 C C . ILE A 1 83 ? 4.787 8.490 4.039 1.00 91.31 83 ILE A C 1
ATOM 633 O O . ILE A 1 83 ? 5.535 7.671 4.573 1.00 91.31 83 ILE A O 1
ATOM 637 N N . LYS A 1 84 ? 3.521 8.645 4.427 1.00 94.75 84 LYS A N 1
ATOM 638 C CA . LYS A 1 84 ? 2.873 7.787 5.427 1.00 94.75 84 LYS A CA 1
ATOM 639 C C . LYS A 1 84 ? 1.554 7.282 4.868 1.00 94.75 84 LYS A C 1
ATOM 641 O O . LYS A 1 84 ? 0.733 8.081 4.429 1.00 94.75 84 LYS A O 1
ATOM 646 N N . THR A 1 85 ? 1.339 5.971 4.910 1.00 94.69 85 THR A N 1
ATOM 647 C CA . THR A 1 85 ? 0.114 5.357 4.394 1.00 94.69 85 THR A CA 1
ATOM 648 C C . THR A 1 85 ? -0.543 4.423 5.402 1.00 94.69 85 THR A C 1
ATOM 650 O O . THR A 1 85 ? 0.123 3.767 6.217 1.00 94.69 85 THR A O 1
ATOM 653 N N . ARG A 1 86 ? -1.874 4.372 5.354 1.00 96.06 86 ARG A N 1
ATOM 654 C CA . ARG A 1 86 ? -2.712 3.375 6.025 1.00 96.06 86 ARG A CA 1
ATOM 655 C C . ARG A 1 86 ? -3.828 2.974 5.071 1.00 96.06 86 ARG A C 1
ATOM 657 O O . ARG A 1 86 ? -4.445 3.842 4.469 1.00 96.06 86 ARG A O 1
ATOM 664 N N . ALA A 1 87 ? -4.064 1.681 4.923 1.00 97.50 87 ALA A N 1
ATOM 665 C CA . ALA A 1 87 ? -5.150 1.168 4.098 1.00 97.50 87 ALA A CA 1
ATOM 666 C C . ALA A 1 87 ? -5.715 -0.086 4.756 1.00 97.50 87 ALA A C 1
ATOM 668 O O . ALA A 1 87 ? -4.944 -0.959 5.175 1.00 97.50 87 ALA A O 1
ATOM 669 N N . GLY A 1 88 ? -7.034 -0.158 4.884 1.00 97.56 88 GLY A N 1
ATOM 670 C CA . GLY A 1 88 ? -7.671 -1.260 5.582 1.00 97.56 88 GLY A CA 1
ATOM 671 C C . GLY A 1 88 ? -9.145 -1.034 5.864 1.00 97.56 88 GLY A C 1
ATOM 672 O O . GLY A 1 88 ? -9.843 -0.368 5.100 1.00 97.56 88 GLY A O 1
ATOM 673 N N . TYR A 1 89 ? -9.591 -1.612 6.974 1.00 96.38 89 TYR A N 1
ATOM 674 C CA . TYR A 1 89 ? -10.987 -1.726 7.347 1.00 96.38 89 TYR A CA 1
ATOM 675 C C . TYR A 1 89 ? -11.239 -1.319 8.799 1.00 96.38 89 TYR A C 1
ATOM 677 O O . TYR A 1 89 ? -10.357 -1.463 9.649 1.00 96.38 89 TYR A O 1
ATOM 685 N N . ILE A 1 90 ? -12.463 -0.874 9.076 1.00 95.00 90 ILE A N 1
ATOM 686 C CA . ILE A 1 90 ? -13.014 -0.643 10.415 1.00 95.00 90 ILE A CA 1
ATOM 687 C C . ILE A 1 90 ? -14.205 -1.595 10.593 1.00 95.00 90 ILE A C 1
ATOM 689 O O . ILE A 1 90 ? -15.180 -1.525 9.842 1.00 95.00 90 ILE A O 1
ATOM 693 N N . GLU A 1 91 ? -14.117 -2.493 11.570 1.00 91.50 91 GLU A N 1
ATOM 694 C CA . GLU A 1 91 ? -15.152 -3.457 11.957 1.00 91.50 91 GLU A CA 1
ATOM 695 C C . GLU A 1 91 ? -16.040 -2.858 13.056 1.00 91.50 91 GLU A C 1
ATOM 697 O O . GLU A 1 91 ? -15.804 -3.077 14.241 1.00 91.50 91 GLU A O 1
ATOM 702 N N . GLN A 1 92 ? -17.075 -2.093 12.697 1.00 80.81 92 GLN A N 1
ATOM 703 C CA . GLN A 1 92 ? -17.996 -1.562 13.716 1.00 80.81 92 GLN A CA 1
ATOM 704 C C . GLN A 1 92 ? -18.800 -2.681 14.396 1.00 80.81 92 GLN A C 1
ATOM 706 O O . GLN A 1 92 ? -19.035 -2.646 15.598 1.00 80.81 92 GLN A O 1
ATOM 711 N N . ASN A 1 93 ? -19.213 -3.680 13.617 1.00 75.50 93 ASN A N 1
ATOM 712 C CA . ASN A 1 93 ? -19.801 -4.939 14.065 1.00 75.50 93 ASN A CA 1
ATOM 713 C C . ASN A 1 93 ? -19.615 -5.986 12.942 1.00 75.50 93 ASN A C 1
ATOM 715 O O . ASN A 1 93 ? -19.265 -5.600 11.822 1.00 75.50 93 ASN A O 1
ATOM 719 N N . PRO A 1 94 ? -19.856 -7.293 13.176 1.00 65.75 94 PRO A N 1
ATOM 720 C CA . PRO A 1 94 ? -19.612 -8.334 12.168 1.00 65.75 94 PRO A CA 1
ATOM 721 C C . PRO A 1 94 ? -20.349 -8.135 10.833 1.00 65.75 94 PRO A C 1
ATOM 723 O O . PRO A 1 94 ? -19.969 -8.740 9.836 1.00 65.75 94 PRO A O 1
ATOM 726 N N . LYS A 1 95 ? -21.395 -7.296 10.805 1.00 72.12 95 LYS A N 1
ATOM 727 C CA . LYS A 1 95 ? -22.220 -7.017 9.622 1.00 72.12 95 LYS A CA 1
ATOM 728 C C . LYS A 1 95 ? -21.857 -5.709 8.907 1.00 72.12 95 LYS A C 1
ATOM 730 O O . LYS A 1 95 ? -22.345 -5.486 7.803 1.00 72.12 95 LYS A 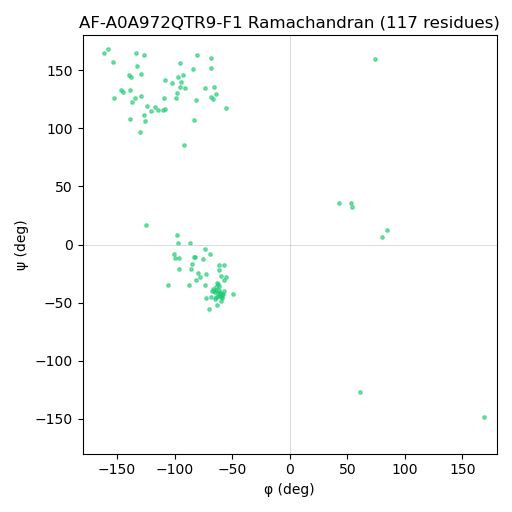O 1
ATOM 735 N N . ARG A 1 96 ? -21.030 -4.838 9.499 1.00 83.06 96 ARG A N 1
ATOM 736 C CA . ARG A 1 96 ? -20.702 -3.514 8.948 1.00 83.06 96 ARG A CA 1
ATOM 737 C C . ARG A 1 96 ? -19.196 -3.281 8.930 1.00 83.06 96 ARG A C 1
ATOM 739 O O . ARG A 1 96 ? -18.598 -2.845 9.915 1.00 83.06 96 ARG A O 1
ATOM 746 N N . LEU A 1 97 ? -18.617 -3.534 7.760 1.00 90.94 97 LEU A N 1
ATOM 747 C CA . LEU A 1 97 ? -17.225 -3.258 7.438 1.00 90.94 97 LEU A CA 1
ATOM 748 C C . LEU A 1 97 ? -17.128 -1.938 6.665 1.00 90.94 97 LEU A C 1
ATOM 750 O O . LEU A 1 97 ? -17.791 -1.764 5.644 1.00 90.94 97 LEU A O 1
ATOM 754 N N . GLN A 1 98 ? -16.308 -1.003 7.139 1.00 94.56 98 GLN A N 1
ATOM 755 C CA . GLN A 1 98 ? -16.001 0.232 6.409 1.00 94.56 98 GLN A CA 1
ATOM 756 C C . GLN A 1 98 ? -14.569 0.188 5.887 1.00 94.56 98 GLN A C 1
ATOM 758 O O . GLN A 1 98 ? -13.679 -0.284 6.587 1.00 94.56 98 GLN A O 1
ATOM 763 N N . TYR A 1 99 ? -14.336 0.696 4.679 1.00 96.25 99 TYR A N 1
ATOM 764 C CA . TYR A 1 99 ? -13.007 0.759 4.068 1.00 96.25 99 TYR A CA 1
ATOM 765 C C . TYR A 1 99 ? -12.400 2.138 4.296 1.00 96.25 99 TYR A C 1
ATOM 767 O O . TYR A 1 99 ? -13.099 3.147 4.212 1.00 96.25 99 TYR A O 1
ATOM 775 N N . PHE A 1 100 ? -11.088 2.198 4.495 1.00 96.69 100 PHE A N 1
ATOM 776 C CA . PHE A 1 100 ? -10.374 3.467 4.523 1.00 96.69 100 PHE A CA 1
ATOM 777 C C . PHE A 1 100 ? -9.031 3.371 3.803 1.00 96.69 100 PHE A C 1
ATOM 779 O O . PHE A 1 100 ? -8.335 2.353 3.850 1.00 96.69 100 PHE A O 1
ATOM 786 N N . VAL A 1 101 ? -8.652 4.474 3.157 1.00 97.50 101 VAL A N 1
ATOM 787 C CA . VAL A 1 101 ? -7.346 4.654 2.523 1.00 97.50 101 VAL A CA 1
ATOM 788 C C . VAL A 1 101 ? -6.842 6.054 2.841 1.00 97.50 101 VAL A C 1
ATOM 790 O O . VAL A 1 101 ? -7.494 7.046 2.539 1.00 97.50 101 VAL A O 1
ATOM 793 N N . ILE A 1 102 ? -5.663 6.130 3.447 1.00 95.88 102 ILE A N 1
ATOM 794 C CA . ILE A 1 102 ? -5.002 7.369 3.848 1.00 95.88 102 ILE A CA 1
ATOM 795 C C . ILE A 1 102 ? -3.606 7.354 3.246 1.00 95.88 102 ILE A C 1
ATOM 797 O O . ILE A 1 102 ? -2.760 6.579 3.697 1.00 95.88 102 ILE A O 1
ATOM 801 N N . PHE A 1 103 ? -3.347 8.234 2.280 1.00 94.81 103 PHE A N 1
ATOM 802 C CA . PHE A 1 103 ? -2.013 8.504 1.744 1.00 94.81 103 PHE A CA 1
ATOM 803 C C . PHE A 1 103 ? -1.614 9.940 2.075 1.00 94.81 103 PHE A C 1
ATOM 805 O O . PHE A 1 103 ? -2.230 10.890 1.607 1.00 94.81 103 PHE A O 1
ATOM 812 N N . LEU A 1 104 ? -0.572 10.099 2.888 1.00 93.75 104 LEU A N 1
ATOM 813 C CA . LEU A 1 104 ? -0.014 11.398 3.245 1.00 93.75 104 LEU A CA 1
ATOM 814 C C . LEU A 1 104 ? 1.339 11.564 2.557 1.00 93.75 104 LEU A C 1
ATOM 816 O O . LEU A 1 104 ? 2.279 10.826 2.859 1.00 93.75 104 LEU A O 1
ATOM 820 N N . TYR A 1 105 ? 1.438 12.546 1.662 1.00 89.69 105 TYR A N 1
ATOM 821 C CA . TYR A 1 105 ? 2.671 12.927 0.974 1.00 89.69 105 TYR A CA 1
ATOM 822 C C . TYR A 1 105 ? 3.167 14.277 1.491 1.00 89.69 105 TYR A C 1
ATOM 824 O O . TYR A 1 105 ? 2.404 15.236 1.523 1.00 89.69 105 TYR A O 1
ATOM 832 N N . ARG A 1 106 ? 4.432 14.331 1.928 1.00 84.38 106 ARG A N 1
ATOM 833 C CA . ARG A 1 106 ? 5.116 15.510 2.496 1.00 84.38 106 ARG A CA 1
ATOM 834 C C . ARG A 1 106 ? 4.251 16.305 3.482 1.00 84.38 106 ARG A C 1
ATOM 836 O O . ARG A 1 106 ? 4.311 17.524 3.543 1.00 84.38 106 ARG A O 1
ATOM 843 N N . SER A 1 107 ? 3.436 15.592 4.253 1.00 78.81 107 SER A N 1
ATOM 844 C CA . SER A 1 107 ? 2.502 16.189 5.194 1.00 78.81 107 SER A CA 1
ATOM 845 C C . SER A 1 107 ? 3.113 16.239 6.589 1.00 78.81 107 SER A C 1
ATOM 847 O O . SER A 1 107 ? 3.647 15.236 7.071 1.00 78.81 107 SER A O 1
ATOM 849 N N . ASN A 1 108 ? 2.951 17.375 7.267 1.00 80.88 108 ASN A N 1
ATOM 850 C CA . ASN A 1 108 ? 3.268 17.516 8.691 1.00 80.88 108 ASN A CA 1
ATOM 851 C C . ASN A 1 108 ? 2.229 16.821 9.592 1.00 80.88 108 ASN A C 1
ATOM 853 O O . ASN A 1 108 ? 2.397 16.754 10.808 1.00 80.88 108 ASN A O 1
ATOM 857 N N . GLN A 1 109 ? 1.158 16.271 9.009 1.00 81.94 109 GLN A N 1
ATOM 858 C CA . GLN A 1 109 ? 0.106 15.589 9.750 1.00 81.94 109 GLN A CA 1
ATOM 859 C C . GLN A 1 109 ? 0.624 14.312 10.424 1.00 81.94 109 GLN A C 1
ATOM 861 O O . GLN A 1 109 ? 1.326 13.472 9.843 1.00 81.94 109 GLN A O 1
ATOM 866 N N . ASN A 1 110 ? 0.227 14.129 11.683 1.00 87.25 110 ASN A N 1
ATOM 867 C CA . ASN A 1 110 ? 0.521 12.913 12.421 1.00 87.25 110 ASN A CA 1
ATOM 868 C C . ASN A 1 110 ? -0.519 11.843 12.074 1.00 87.25 110 ASN A C 1
ATOM 870 O O . ASN A 1 110 ? -1.654 11.889 12.546 1.00 87.25 110 ASN A O 1
ATOM 874 N N . ILE A 1 111 ? -0.112 10.838 11.295 1.00 90.62 111 ILE A N 1
ATOM 875 C CA . ILE A 1 111 ? -1.002 9.743 10.893 1.00 90.62 111 ILE A CA 1
ATOM 876 C C . ILE A 1 111 ? -1.618 9.014 12.095 1.00 90.62 111 ILE A C 1
ATOM 878 O O . ILE A 1 111 ? -2.757 8.581 12.016 1.00 90.62 111 ILE A O 1
ATOM 882 N N . ASN A 1 112 ? -0.931 8.941 13.240 1.00 89.31 112 ASN A N 1
ATOM 883 C CA . ASN A 1 112 ? -1.487 8.328 14.448 1.00 89.31 112 ASN A CA 1
ATOM 884 C C . ASN A 1 112 ? -2.571 9.199 15.103 1.00 89.31 112 ASN A C 1
ATOM 886 O O . ASN A 1 112 ? -3.419 8.672 15.815 1.00 89.31 112 ASN A O 1
ATOM 890 N N . LYS A 1 113 ? -2.549 10.523 14.895 1.00 90.19 113 LYS A N 1
ATOM 891 C CA . LYS A 1 113 ? -3.650 11.412 15.299 1.00 90.19 113 LYS A CA 1
ATOM 892 C C . LYS A 1 113 ? -4.849 11.207 14.374 1.00 90.19 113 LYS A C 1
ATOM 894 O O . LYS A 1 113 ? -5.939 10.988 14.874 1.00 90.19 113 LYS A O 1
ATOM 899 N N . LEU A 1 114 ? -4.627 11.151 13.059 1.00 90.00 114 LEU A N 1
ATOM 900 C CA . LEU A 1 114 ? -5.695 10.899 12.084 1.00 90.00 114 LEU A CA 1
ATOM 901 C C . LEU A 1 114 ? -6.379 9.540 12.311 1.00 90.00 114 LEU A C 1
ATOM 903 O O . LEU A 1 114 ? -7.600 9.461 12.309 1.00 90.00 114 LEU A O 1
ATOM 907 N N . MET A 1 115 ? -5.600 8.493 12.601 1.00 91.25 115 MET A N 1
ATOM 908 C CA . MET A 1 115 ? -6.131 7.165 12.939 1.00 91.25 115 MET A CA 1
ATOM 909 C C . MET A 1 115 ? -7.006 7.152 14.206 1.00 91.25 115 MET A C 1
ATOM 911 O O . MET A 1 115 ? -7.801 6.236 14.357 1.00 91.25 115 MET A O 1
ATOM 915 N N . ARG A 1 116 ? -6.862 8.130 15.114 1.00 88.62 116 ARG A N 1
ATOM 916 C CA . ARG A 1 116 ? -7.736 8.292 16.292 1.00 88.62 116 ARG A CA 1
ATOM 917 C C . ARG A 1 116 ? -9.018 9.069 15.992 1.00 88.62 116 ARG A C 1
ATOM 919 O O . ARG A 1 116 ? -9.923 9.038 16.802 1.00 88.62 116 ARG A O 1
ATOM 926 N N . CYS A 1 117 ? -9.089 9.795 14.878 1.00 86.50 117 CYS A N 1
ATOM 927 C CA . CYS A 1 117 ? -10.300 10.523 14.488 1.00 86.50 117 CYS A CA 1
ATOM 928 C C . CYS A 1 117 ? -11.285 9.644 13.710 1.00 86.50 117 CYS A C 1
ATOM 930 O O . CYS A 1 117 ? -12.455 9.987 13.611 1.00 86.50 117 CYS A O 1
ATOM 932 N N . ILE A 1 118 ? -10.805 8.545 13.124 1.00 84.12 118 ILE A N 1
ATOM 933 C CA . ILE A 1 118 ? -11.623 7.617 12.331 1.00 84.12 118 ILE A CA 1
ATOM 934 C C . ILE A 1 118 ? -12.107 6.398 13.131 1.00 84.12 118 ILE A C 1
ATOM 936 O O . ILE A 1 118 ? -12.756 5.528 12.560 1.00 84.12 118 ILE A O 1
ATOM 940 N N . ASN A 1 119 ? -11.767 6.320 14.420 1.00 66.69 119 ASN A N 1
ATOM 941 C CA . ASN A 1 119 ? -12.206 5.276 15.340 1.00 66.69 119 ASN A CA 1
ATOM 942 C C . ASN A 1 119 ? -12.589 5.867 16.691 1.00 66.69 119 ASN A C 1
ATOM 944 O O . ASN A 1 119 ? -11.676 6.463 17.306 1.00 66.69 119 ASN A O 1
#

pLDDT: mean 92.28, std 5.73, range [65.75, 97.56]

Radius of gyration: 15.75 Å; Cα contacts (8 Å, |Δi|>4): 178; chains: 1; bounding box: 37×37×35 Å

Solvent-accessible surface area (backbone atoms only — not comparable to full-atom values): 7007 Å² total; per-residue (Å²): 64,67,65,7,18,74,76,70,43,78,80,47,35,59,66,42,23,19,50,48,5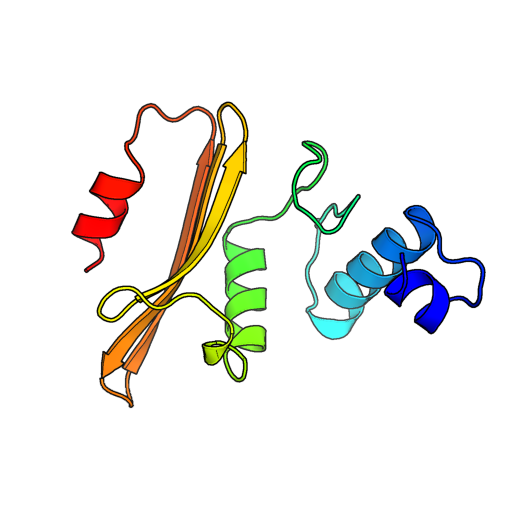2,44,52,41,38,40,76,74,64,65,47,73,92,63,39,52,70,60,92,87,70,80,57,87,71,49,40,77,52,62,67,54,51,49,55,48,47,68,72,40,50,92,55,46,81,80,36,56,71,59,90,53,31,28,39,49,81,47,77,52,95,56,34,46,35,41,40,38,38,38,46,82,45,102,88,44,78,41,80,50,66,46,82,40,70,75,56,92,70,57,65,73,58,54,61,53,74,79,100

Foldseek 3Di:
DVLLCVVPNDDRDLQSVQVSVVCCLCVVLVDPPFHGSGDPPADPRGDDDQVSLVSVQVVCVVVQVVADDDPQWGWDWDDDVQWTWIWGWGPPDPVDIDTDIDIGGNDPDDVVVVVVVVD